Protein AF-A0A5K1FSL6-F1 (afdb_monomer)

Organism: NCBI:txid210225

Solvent-accessible surface area (backbone atoms only — not comparable to full-atom values): 4258 Å² total; per-residue (Å²): 123,59,70,66,59,47,48,55,53,50,52,52,50,48,50,47,36,75,75,71,43,92,76,86,86,86,76,87,81,71,52,73,75,57,53,73,65,44,68,61,42,77,43,71,54,98,91,38,80,77,44,75,47,49,44,81,52,49,61,62,56,56,63,74,75,110

Structure (mmCIF, N/CA/C/O backbone):
data_AF-A0A5K1FSL6-F1
#
_entry.id   AF-A0A5K1FSL6-F1
#
loop_
_atom_site.group_PDB
_atom_site.id
_atom_site.type_symbol
_atom_site.label_atom_id
_atom_site.label_alt_id
_atom_site.label_comp_id
_atom_site.label_asym_id
_atom_site.label_entity_id
_atom_site.label_seq_id
_atom_site.pdbx_PDB_ins_code
_atom_site.Cartn_x
_atom_site.Cartn_y
_atom_site.Cartn_z
_atom_site.occupancy
_atom_site.B_iso_or_equiv
_atom_site.auth_seq_id
_atom_site.auth_comp_id
_atom_site.auth_asym_id
_atom_site.auth_atom_id
_atom_site.pdbx_PDB_model_num
ATOM 1 N N . LEU A 1 1 ? 0.705 19.181 -0.886 1.00 62.41 1 LEU A N 1
ATOM 2 C CA . LEU A 1 1 ? 0.440 19.203 0.566 1.00 62.41 1 LEU A CA 1
ATOM 3 C C . LEU A 1 1 ? 1.781 19.274 1.269 1.00 62.41 1 LEU A C 1
ATOM 5 O O . LEU A 1 1 ? 2.710 18.621 0.805 1.00 62.41 1 LEU A O 1
ATOM 9 N N . ASP A 1 2 ? 1.900 20.048 2.345 1.00 82.50 2 ASP A N 1
ATOM 10 C CA . ASP A 1 2 ? 2.996 19.784 3.272 1.00 82.50 2 ASP A CA 1
ATOM 11 C C . ASP A 1 2 ? 2.779 18.405 3.916 1.00 82.50 2 ASP A C 1
ATOM 13 O O . ASP A 1 2 ? 1.695 17.816 3.856 1.00 82.50 2 ASP A O 1
ATOM 17 N N . ALA A 1 3 ? 3.828 17.845 4.494 1.00 78.50 3 ALA A N 1
ATOM 18 C CA . ALA A 1 3 ? 3.751 16.476 4.963 1.00 78.50 3 ALA A CA 1
ATOM 19 C C . ALA A 1 3 ? 2.857 16.265 6.183 1.00 78.50 3 ALA A C 1
ATOM 21 O O . ALA A 1 3 ? 2.394 15.150 6.390 1.00 78.50 3 ALA A O 1
ATOM 22 N N . PHE A 1 4 ? 2.609 17.308 6.974 1.00 85.19 4 PHE A N 1
ATOM 23 C CA . PHE A 1 4 ? 1.680 17.212 8.090 1.00 85.19 4 PHE A CA 1
ATOM 24 C C . PHE A 1 4 ? 0.24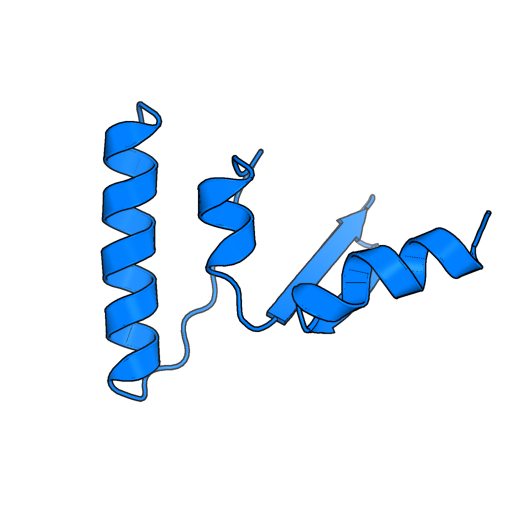4 17.104 7.573 1.00 85.19 4 PHE A C 1
ATOM 26 O O . PHE A 1 4 ? -0.512 16.240 8.006 1.00 85.19 4 PHE A O 1
ATOM 33 N N . GLN A 1 5 ? -0.117 17.922 6.583 1.00 89.19 5 GLN A N 1
ATOM 34 C CA . GLN A 1 5 ? -1.420 17.818 5.932 1.00 89.19 5 GLN A CA 1
ATOM 35 C C . GLN A 1 5 ? -1.585 16.468 5.226 1.00 89.19 5 GLN A C 1
ATOM 37 O O . GLN A 1 5 ? -2.660 15.878 5.291 1.00 89.19 5 GLN A O 1
ATOM 42 N N . ALA A 1 6 ? -0.532 15.960 4.577 1.00 87.88 6 ALA A N 1
ATOM 43 C CA . ALA A 1 6 ? -0.572 14.643 3.943 1.00 87.88 6 ALA A CA 1
ATOM 44 C C . ALA A 1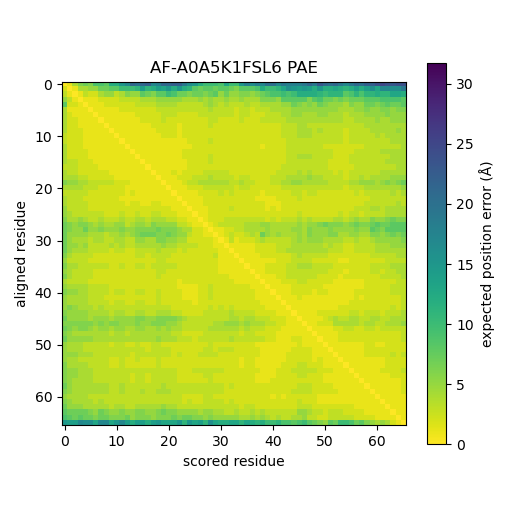 6 ? -0.820 13.523 4.968 1.00 87.88 6 ALA A C 1
ATOM 46 O O . ALA A 1 6 ? -1.657 12.660 4.726 1.00 87.88 6 ALA A O 1
ATOM 47 N N . GLU A 1 7 ? -0.164 13.578 6.130 1.00 90.31 7 GLU A N 1
ATOM 48 C CA . GLU A 1 7 ? -0.384 12.625 7.223 1.00 90.31 7 GLU A CA 1
ATOM 49 C C . GLU A 1 7 ? -1.84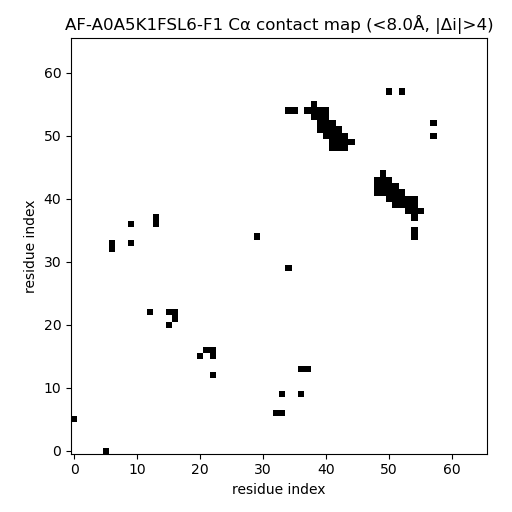8 12.633 7.689 1.00 90.31 7 GLU A C 1
ATOM 51 O O . GLU A 1 7 ? -2.470 11.579 7.777 1.00 90.31 7 GLU A O 1
ATOM 56 N N . ARG A 1 8 ? -2.447 13.817 7.879 1.00 92.69 8 ARG A N 1
ATOM 57 C CA . ARG A 1 8 ? -3.858 13.943 8.289 1.00 92.69 8 ARG A CA 1
ATOM 58 C C . ARG A 1 8 ? -4.840 13.377 7.266 1.00 92.69 8 ARG A C 1
ATOM 60 O O . ARG A 1 8 ? -5.860 12.790 7.634 1.00 92.69 8 ARG A O 1
ATOM 67 N N . VAL A 1 9 ? -4.552 13.559 5.977 1.00 93.69 9 VAL A N 1
ATOM 68 C CA . VAL A 1 9 ? -5.348 12.938 4.909 1.00 93.69 9 VAL A CA 1
ATOM 69 C C . VAL A 1 9 ? -5.256 11.417 5.020 1.00 93.69 9 VAL A C 1
ATOM 71 O O . VAL A 1 9 ? -6.285 10.748 4.992 1.00 93.69 9 VAL A O 1
ATOM 74 N N . MET A 1 10 ? -4.055 10.875 5.227 1.00 94.31 10 MET A N 1
ATOM 75 C CA . MET A 1 10 ? -3.856 9.432 5.375 1.00 94.31 10 MET A CA 1
ATOM 76 C C . MET A 1 10 ? -4.537 8.854 6.614 1.00 94.31 10 MET A C 1
ATOM 78 O O . MET A 1 10 ? -5.113 7.776 6.528 1.00 94.31 10 MET A O 1
ATOM 82 N N . GLU A 1 11 ? -4.543 9.570 7.737 1.00 94.81 11 GLU A N 1
ATOM 83 C CA . GLU A 1 11 ? -5.307 9.182 8.932 1.00 94.81 11 GLU A CA 1
ATOM 84 C C . GLU A 1 11 ? -6.809 9.092 8.650 1.00 94.81 11 GLU A C 1
ATOM 86 O O . GLU A 1 11 ? -7.467 8.148 9.078 1.00 94.81 11 GLU A O 1
ATOM 91 N N . THR A 1 12 ? -7.347 10.037 7.878 1.00 96.25 12 THR A N 1
ATOM 92 C CA . THR A 1 12 ? -8.770 10.039 7.510 1.00 96.25 12 THR A CA 1
ATOM 93 C C . THR A 1 12 ? -9.108 8.856 6.600 1.00 96.25 12 THR A C 1
ATOM 95 O O . THR A 1 12 ? -10.123 8.193 6.794 1.00 96.25 12 THR A O 1
ATOM 98 N N . LEU A 1 13 ? -8.244 8.565 5.622 1.00 96.69 13 LEU A N 1
ATOM 99 C CA . LEU A 1 13 ? -8.405 7.417 4.727 1.00 96.69 13 LEU A CA 1
ATOM 100 C C . LEU A 1 13 ? -8.300 6.084 5.480 1.00 96.69 13 LEU A C 1
ATOM 102 O O . LEU A 1 13 ? -9.081 5.175 5.219 1.00 96.69 13 LEU A O 1
ATOM 106 N N . GLN A 1 14 ? -7.377 5.988 6.437 1.00 95.81 14 GLN A N 1
ATOM 107 C CA . GLN A 1 14 ? -7.225 4.815 7.294 1.0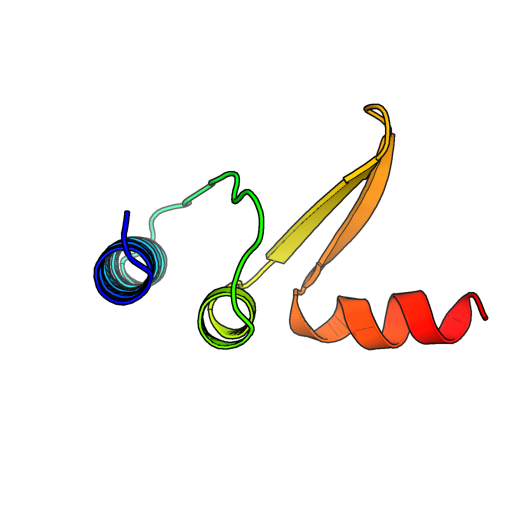0 95.81 14 GLN A CA 1
ATOM 108 C C . GLN A 1 14 ? -8.462 4.591 8.172 1.00 95.81 14 GLN A C 1
ATOM 110 O O . GLN A 1 14 ? -8.934 3.462 8.268 1.00 95.81 14 GLN A O 1
ATOM 115 N N . GLN A 1 15 ? -9.023 5.649 8.766 1.00 97.31 15 GLN A N 1
ATOM 116 C CA . GLN A 1 15 ? -10.262 5.535 9.538 1.00 97.31 15 GLN A CA 1
ATOM 117 C C . GLN A 1 15 ? -11.417 5.041 8.663 1.00 97.31 15 GLN A C 1
ATOM 119 O O . GLN A 1 15 ? -12.135 4.127 9.050 1.00 97.31 15 GLN A O 1
ATOM 124 N N . LEU A 1 16 ? -11.551 5.583 7.449 1.00 97.88 16 LEU A N 1
ATOM 125 C CA . LEU A 1 16 ? -12.579 5.145 6.507 1.00 97.88 16 LEU A CA 1
ATOM 126 C C . LEU A 1 16 ? -12.438 3.649 6.174 1.00 97.88 16 LEU A C 1
ATOM 128 O O . LEU A 1 16 ? -13.437 2.938 6.085 1.00 97.88 16 LEU A O 1
ATOM 132 N N . ALA A 1 17 ? -11.203 3.161 6.035 1.00 97.38 17 ALA A N 1
ATOM 133 C CA . ALA A 1 17 ? -10.945 1.742 5.831 1.00 97.38 17 ALA A CA 1
ATOM 134 C C . ALA A 1 17 ? -11.351 0.886 7.043 1.00 97.38 17 ALA A C 1
ATOM 136 O O . ALA A 1 17 ? -12.018 -0.137 6.885 1.00 97.38 17 ALA A O 1
ATOM 137 N N . GLN A 1 18 ? -11.022 1.338 8.257 1.00 96.25 18 GLN A N 1
ATOM 138 C CA . GLN A 1 18 ? -11.406 0.677 9.512 1.00 96.25 18 GLN A CA 1
ATOM 139 C C . GLN A 1 18 ? -12.923 0.648 9.736 1.00 96.25 18 GLN A C 1
ATOM 141 O O . GLN A 1 18 ? -13.434 -0.303 10.327 1.00 96.25 18 GLN A O 1
ATOM 146 N N . ASP A 1 19 ? -13.648 1.633 9.206 1.00 98.19 19 ASP A N 1
ATOM 147 C CA . ASP A 1 19 ? -15.112 1.687 9.232 1.00 98.19 19 ASP A CA 1
ATOM 148 C C . ASP A 1 19 ? -15.765 0.701 8.233 1.00 98.19 19 ASP A C 1
ATOM 150 O O . ASP A 1 19 ? -16.991 0.606 8.149 1.00 98.19 19 ASP A O 1
ATOM 154 N N . GLY A 1 20 ? -14.961 -0.072 7.491 1.00 97.38 20 GLY A N 1
ATOM 155 C CA . GLY A 1 20 ? -15.412 -1.146 6.604 1.00 97.38 20 GLY A CA 1
ATOM 156 C C . GLY A 1 20 ? -15.468 -0.772 5.124 1.00 97.38 20 GLY A C 1
ATOM 157 O O . GLY A 1 20 ? -16.028 -1.524 4.324 1.00 97.38 20 GLY A O 1
ATOM 158 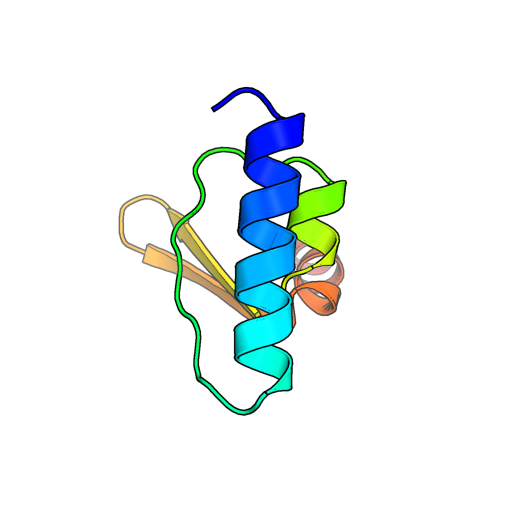N N . HIS A 1 21 ? -14.902 0.370 4.730 1.00 98.12 21 HIS A N 1
ATOM 159 C CA . HIS A 1 21 ? -14.824 0.767 3.326 1.00 98.12 21 HIS A CA 1
ATOM 160 C C . HIS A 1 21 ? -13.525 0.292 2.668 1.00 98.12 21 HIS A C 1
ATOM 162 O O . HIS A 1 21 ? -12.448 0.355 3.246 1.00 98.12 21 HIS A O 1
ATOM 168 N N . THR A 1 22 ? -13.583 -0.108 1.398 1.00 97.06 22 THR A N 1
ATOM 169 C CA . THR A 1 22 ? -12.358 -0.328 0.618 1.00 97.06 22 THR A CA 1
ATOM 170 C C . THR A 1 22 ? -11.825 1.008 0.109 1.00 97.06 22 THR A C 1
ATOM 172 O O . THR A 1 22 ? -12.497 1.693 -0.664 1.00 97.06 22 THR A O 1
ATOM 175 N N . VAL A 1 23 ? -10.607 1.367 0.512 1.00 97.44 23 VAL A N 1
ATOM 176 C CA . VAL A 1 23 ? -9.930 2.595 0.081 1.00 97.44 23 VAL A CA 1
ATOM 177 C C . VAL A 1 23 ? -8.735 2.238 -0.792 1.00 97.44 23 VAL A C 1
ATOM 179 O O . VAL A 1 23 ? -7.834 1.526 -0.365 1.00 97.44 23 VAL A O 1
ATOM 182 N N . ILE A 1 24 ? -8.712 2.765 -2.016 1.00 96.81 24 ILE A N 1
ATOM 183 C CA . ILE A 1 24 ? -7.590 2.618 -2.948 1.00 96.81 24 ILE A CA 1
ATOM 184 C C . ILE A 1 24 ? -7.067 4.014 -3.265 1.00 96.81 24 ILE A C 1
ATOM 186 O O . ILE A 1 24 ? -7.826 4.887 -3.688 1.00 96.81 24 ILE A O 1
ATOM 190 N N . CYS A 1 25 ? -5.769 4.235 -3.069 1.00 94.69 25 CYS A N 1
ATOM 191 C CA . CYS A 1 25 ? -5.127 5.504 -3.389 1.00 94.69 25 CYS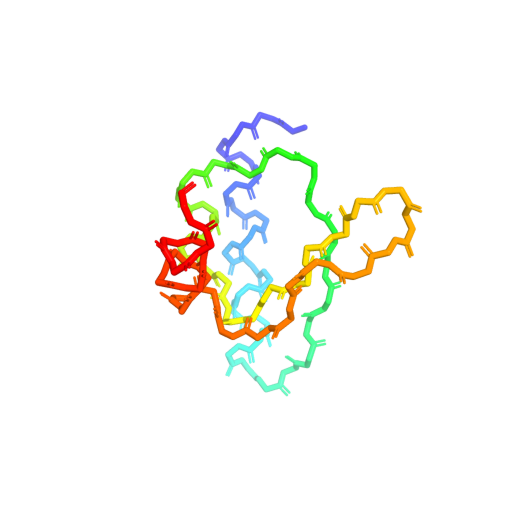 A CA 1
ATOM 192 C C . CYS A 1 25 ? -3.736 5.290 -3.995 1.00 94.69 25 CYS A C 1
ATOM 194 O O . CYS A 1 25 ? -3.075 4.286 -3.742 1.00 94.69 25 CYS A O 1
ATOM 196 N N . SER A 1 26 ? -3.292 6.252 -4.803 1.00 93.69 26 SER A N 1
ATOM 197 C CA . SER A 1 26 ? -1.929 6.310 -5.332 1.00 93.69 26 SER A CA 1
ATOM 198 C C . SER A 1 26 ? -1.147 7.397 -4.606 1.00 93.69 26 SER A C 1
ATOM 200 O O . SER A 1 26 ? -1.603 8.543 -4.558 1.00 93.69 26 SER A O 1
ATOM 202 N N . ILE A 1 27 ? 0.042 7.073 -4.097 1.00 90.44 27 ILE A N 1
ATOM 203 C CA . ILE A 1 27 ? 0.900 8.041 -3.407 1.00 90.44 27 ILE A CA 1
ATOM 204 C C . ILE A 1 27 ? 2.220 8.196 -4.144 1.00 90.44 27 ILE A C 1
ATOM 206 O O . ILE A 1 27 ? 2.964 7.238 -4.338 1.00 90.44 27 ILE A O 1
ATOM 210 N N . HIS A 1 28 ? 2.536 9.435 -4.504 1.00 86.69 28 HIS A N 1
ATOM 211 C CA . HIS A 1 28 ? 3.848 9.794 -5.013 1.00 86.69 28 HIS A CA 1
ATOM 212 C C . HIS A 1 28 ? 4.751 10.184 -3.834 1.00 86.69 28 HIS A C 1
ATOM 214 O O . HIS A 1 28 ? 4.527 11.220 -3.212 1.00 86.69 28 HIS A O 1
ATOM 220 N N . GLN A 1 29 ? 5.763 9.356 -3.542 1.00 83.69 29 GLN A N 1
ATOM 221 C CA . GLN A 1 29 ? 6.776 9.563 -2.489 1.00 83.69 29 GLN A CA 1
ATOM 222 C C . GLN A 1 29 ? 6.217 9.598 -1.046 1.00 83.69 29 GLN A C 1
ATOM 224 O O . GLN A 1 29 ? 6.241 10.646 -0.392 1.00 83.69 29 GLN A O 1
ATOM 229 N N . PRO A 1 30 ? 5.735 8.461 -0.505 1.00 87.44 30 PRO A N 1
ATOM 230 C CA . PRO A 1 30 ? 5.305 8.394 0.886 1.00 87.44 30 PRO A CA 1
ATOM 231 C C . PRO A 1 30 ? 6.491 8.578 1.841 1.00 87.44 30 PRO A C 1
ATOM 233 O O . PRO A 1 30 ? 7.592 8.074 1.616 1.00 87.44 30 PRO A O 1
ATOM 236 N N . ARG A 1 31 ? 6.248 9.259 2.963 1.00 90.12 31 ARG A N 1
ATOM 237 C CA . ARG A 1 31 ? 7.146 9.179 4.121 1.00 90.12 31 ARG A CA 1
ATOM 238 C C . ARG A 1 31 ? 6.999 7.816 4.794 1.00 90.12 31 ARG A C 1
ATOM 240 O O . ARG A 1 31 ? 5.964 7.171 4.653 1.00 90.12 31 ARG A O 1
ATOM 247 N N . GLY A 1 32 ? 7.988 7.422 5.597 1.00 90.69 32 GLY A N 1
ATOM 248 C CA . GLY A 1 32 ? 7.918 6.178 6.373 1.00 90.69 32 GLY A CA 1
ATOM 249 C C . GLY A 1 32 ? 6.682 6.089 7.284 1.00 90.69 32 GLY A C 1
ATOM 250 O O . GLY A 1 32 ? 6.101 5.017 7.404 1.00 90.69 32 GLY A O 1
ATOM 251 N N . SER A 1 33 ? 6.230 7.216 7.853 1.00 90.62 33 SER A N 1
ATOM 252 C CA . SER A 1 33 ? 4.998 7.288 8.661 1.00 90.62 33 SER A CA 1
ATOM 253 C C . SER A 1 33 ? 3.749 6.911 7.864 1.00 90.62 33 SER A C 1
ATOM 255 O O . SER A 1 33 ? 2.947 6.104 8.320 1.00 90.62 33 SER A O 1
ATOM 257 N N . VAL A 1 34 ? 3.630 7.435 6.643 1.00 92.19 34 VAL A N 1
ATOM 258 C CA . VAL A 1 34 ? 2.534 7.121 5.720 1.00 92.19 34 VAL A CA 1
ATOM 259 C C . VAL A 1 34 ? 2.621 5.675 5.244 1.00 92.19 34 VAL A C 1
ATOM 261 O O . VAL A 1 34 ? 1.606 4.989 5.205 1.00 92.19 34 VAL A O 1
ATOM 264 N N . TYR A 1 35 ? 3.827 5.194 4.924 1.00 92.75 35 TYR A N 1
ATOM 265 C CA . TYR A 1 35 ? 4.034 3.806 4.507 1.00 92.75 35 TYR A CA 1
ATOM 266 C C . TYR A 1 35 ? 3.512 2.815 5.559 1.00 92.75 35 TYR A C 1
ATOM 268 O O . TYR A 1 35 ? 2.839 1.848 5.220 1.00 92.75 35 TYR A O 1
ATOM 276 N N . ALA A 1 36 ? 3.760 3.092 6.842 1.00 91.69 36 ALA A N 1
ATOM 277 C CA . ALA A 1 36 ? 3.337 2.241 7.954 1.00 91.69 36 ALA A CA 1
ATOM 278 C C . ALA A 1 36 ? 1.808 2.153 8.153 1.00 91.69 36 ALA A C 1
ATOM 280 O O . ALA A 1 36 ? 1.356 1.361 8.976 1.00 91.69 36 ALA A O 1
ATOM 281 N N . LYS A 1 37 ? 1.012 2.964 7.441 1.00 92.4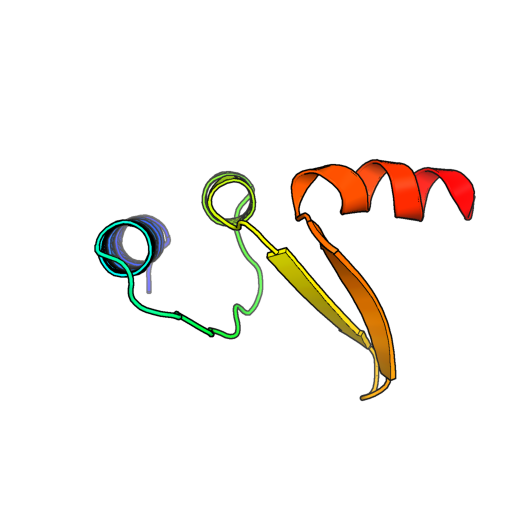4 37 LYS A N 1
ATOM 282 C CA . LYS A 1 37 ? -0.457 2.966 7.529 1.00 92.44 37 LYS A CA 1
ATOM 283 C C . LYS A 1 37 ? -1.145 2.103 6.471 1.00 92.44 37 LYS A C 1
ATOM 285 O O . LYS A 1 37 ? -2.360 1.950 6.551 1.00 92.44 37 LYS A O 1
ATOM 290 N N . PHE A 1 38 ? -0.412 1.589 5.486 1.00 94.56 38 PHE A N 1
ATOM 291 C CA . PHE A 1 38 ? -0.983 0.736 4.448 1.00 94.56 38 PHE A CA 1
ATOM 292 C C . PHE A 1 38 ? -1.151 -0.701 4.930 1.00 94.56 38 PHE A C 1
ATOM 294 O O . PHE A 1 38 ? -0.228 -1.272 5.510 1.00 94.56 38 PHE A O 1
ATOM 301 N N . ASP A 1 39 ? -2.300 -1.292 4.613 1.00 95.88 39 ASP A N 1
ATOM 302 C CA . ASP A 1 39 ? -2.527 -2.726 4.780 1.00 95.88 39 ASP A CA 1
ATOM 303 C C . ASP A 1 39 ? -1.817 -3.500 3.657 1.00 95.88 39 ASP A C 1
ATOM 305 O O . ASP A 1 39 ? -0.919 -4.302 3.917 1.00 95.88 39 ASP A O 1
ATOM 309 N N . ASP A 1 40 ? -2.134 -3.151 2.407 1.00 97.12 40 ASP A N 1
ATOM 310 C CA . ASP A 1 40 ? -1.572 -3.723 1.182 1.00 97.12 40 ASP A CA 1
ATOM 311 C C . ASP A 1 40 ? -0.926 -2.649 0.296 1.00 97.12 40 ASP A C 1
ATOM 313 O O . ASP A 1 40 ? -1.323 -1.480 0.299 1.00 97.12 40 ASP A O 1
ATOM 317 N N . ILE A 1 41 ? 0.063 -3.051 -0.506 1.00 96.50 41 ILE A N 1
ATOM 318 C CA . ILE A 1 41 ? 0.744 -2.193 -1.482 1.00 96.50 41 ILE A CA 1
ATOM 319 C C . ILE A 1 41 ? 0.786 -2.883 -2.838 1.00 96.50 41 ILE A C 1
ATOM 321 O O . ILE A 1 41 ? 1.125 -4.059 -2.942 1.00 96.50 41 ILE A O 1
ATOM 325 N N . VAL A 1 42 ? 0.528 -2.100 -3.885 1.00 97.00 42 VAL A N 1
ATOM 326 C CA . VAL A 1 42 ? 0.848 -2.448 -5.271 1.00 97.00 42 VAL A CA 1
ATOM 327 C C . VAL A 1 42 ? 1.986 -1.544 -5.734 1.00 97.00 42 VAL A C 1
ATOM 329 O O . VAL A 1 42 ? 1.809 -0.332 -5.870 1.00 97.00 42 VAL A O 1
ATOM 332 N N . LEU A 1 43 ? 3.162 -2.124 -5.968 1.00 95.38 43 LEU A N 1
ATOM 333 C CA . LEU A 1 43 ? 4.310 -1.413 -6.518 1.00 95.38 43 LEU A CA 1
ATOM 334 C C . LEU A 1 43 ? 4.379 -1.639 -8.026 1.00 95.38 43 LEU A C 1
ATOM 336 O O . LEU A 1 43 ? 4.535 -2.771 -8.487 1.00 95.38 43 LEU A O 1
ATOM 340 N N . LEU A 1 44 ? 4.308 -0.548 -8.784 1.00 95.38 44 LEU A N 1
ATOM 341 C CA . LEU A 1 44 ? 4.435 -0.556 -10.236 1.00 95.38 44 LEU A CA 1
ATOM 342 C C . LEU A 1 44 ? 5.754 0.094 -10.666 1.00 95.38 44 LEU A C 1
ATOM 344 O O . LEU A 1 44 ? 6.156 1.112 -10.105 1.00 95.38 44 LEU A O 1
ATOM 348 N N . SER A 1 45 ? 6.374 -0.443 -11.714 1.00 94.38 45 SER A N 1
ATOM 349 C CA . SER A 1 45 ? 7.450 0.211 -12.464 1.00 94.38 45 SER A CA 1
ATOM 350 C C . SER A 1 45 ? 7.189 0.044 -13.948 1.00 94.38 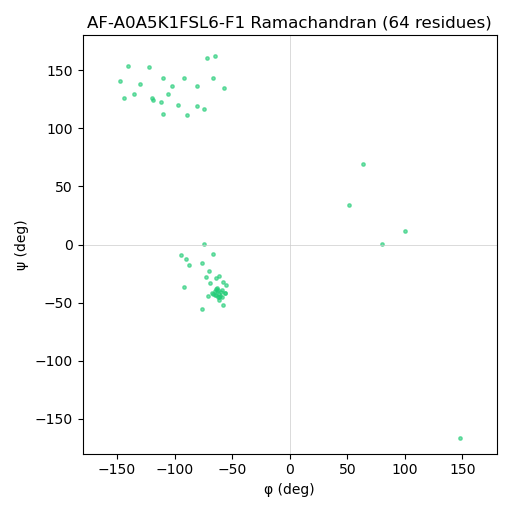45 SER A C 1
ATOM 352 O O . SER A 1 45 ? 6.925 -1.066 -14.400 1.00 94.38 45 SER A O 1
ATOM 354 N N . GLU A 1 46 ? 7.231 1.141 -14.704 1.00 95.94 46 GLU A N 1
ATOM 355 C CA . GLU A 1 46 ? 7.020 1.132 -16.162 1.00 95.94 46 GLU A CA 1
ATOM 356 C C . GLU A 1 46 ? 5.723 0.411 -16.598 1.00 95.94 46 GLU A C 1
ATOM 358 O O . GLU A 1 46 ? 5.657 -0.232 -17.640 1.00 95.94 46 GLU A O 1
ATOM 363 N N . GLY A 1 47 ? 4.668 0.508 -15.780 1.00 94.94 47 GLY A N 1
ATOM 364 C CA . GLY A 1 47 ? 3.379 -0.149 -16.032 1.00 94.94 47 GLY A CA 1
ATOM 365 C C . GLY A 1 47 ? 3.324 -1.635 -15.657 1.00 94.94 47 GLY A C 1
ATOM 366 O O . GLY A 1 47 ? 2.274 -2.254 -15.808 1.00 94.94 47 GLY A O 1
ATOM 367 N N . VAL A 1 48 ? 4.411 -2.201 -15.131 1.00 96.75 48 VAL A N 1
ATOM 368 C CA . VAL A 1 48 ? 4.497 -3.597 -14.686 1.00 96.75 48 VAL A CA 1
ATOM 369 C C . VAL A 1 48 ? 4.397 -3.677 -13.165 1.00 96.75 48 VAL A C 1
ATOM 371 O O . VAL A 1 48 ? 5.022 -2.896 -12.448 1.00 96.75 48 VAL A O 1
ATOM 374 N N . CYS A 1 49 ? 3.623 -4.641 -12.666 1.00 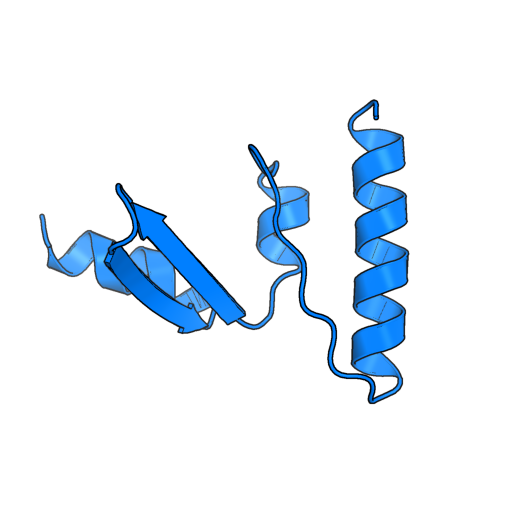96.44 49 CYS A N 1
ATOM 375 C CA . CYS A 1 49 ? 3.537 -4.933 -11.239 1.00 96.44 49 CYS A CA 1
ATOM 376 C C . CYS A 1 49 ? 4.793 -5.664 -10.760 1.00 96.44 49 CYS A C 1
ATOM 378 O O . CYS A 1 49 ? 5.061 -6.785 -11.185 1.00 96.44 49 CYS A O 1
ATOM 380 N N . ILE A 1 50 ? 5.538 -5.027 -9.857 1.00 96.06 50 ILE A N 1
ATOM 381 C CA . ILE A 1 50 ? 6.734 -5.591 -9.221 1.00 96.06 50 ILE A CA 1
ATOM 382 C C . ILE A 1 50 ? 6.379 -6.307 -7.917 1.00 96.06 50 ILE A C 1
ATOM 384 O O . ILE A 1 50 ? 6.981 -7.328 -7.588 1.00 96.06 50 ILE A O 1
ATOM 388 N N . TYR A 1 51 ? 5.419 -5.766 -7.167 1.00 97.19 51 TYR A N 1
ATOM 389 C CA . TYR A 1 51 ? 4.967 -6.325 -5.899 1.00 97.19 51 TYR A CA 1
ATOM 390 C C . TYR A 1 51 ? 3.483 -6.039 -5.699 1.00 97.19 51 TYR A C 1
ATOM 392 O O . TYR A 1 51 ? 3.016 -4.944 -6.007 1.00 97.19 51 TYR A O 1
ATOM 400 N N . THR A 1 52 ? 2.763 -7.017 -5.162 1.00 97.69 52 THR A N 1
ATOM 401 C CA . THR A 1 52 ? 1.386 -6.864 -4.700 1.00 97.69 52 THR A CA 1
ATOM 402 C C . THR A 1 52 ? 1.195 -7.722 -3.459 1.00 97.69 52 THR A C 1
ATOM 404 O O . THR A 1 52 ? 1.483 -8.917 -3.494 1.00 97.69 52 THR A O 1
ATOM 407 N N . GLY A 1 53 ? 0.715 -7.125 -2.373 1.00 97.50 53 GLY A N 1
ATOM 408 C CA . GLY A 1 53 ? 0.462 -7.838 -1.121 1.00 97.50 53 GLY A CA 1
ATOM 409 C C . GLY A 1 53 ? 0.669 -6.966 0.115 1.00 97.50 53 GLY A C 1
ATOM 410 O O . GLY A 1 53 ? 0.820 -5.745 -0.024 1.00 97.50 53 GLY A O 1
ATOM 411 N N . PRO A 1 54 ? 0.733 -7.578 1.311 1.00 98.06 54 PRO A N 1
ATOM 412 C CA . PRO A 1 54 ? 0.808 -6.851 2.571 1.00 98.06 54 PRO A CA 1
ATOM 413 C C . PRO A 1 54 ? 2.006 -5.905 2.628 1.00 98.06 54 PRO A C 1
ATOM 415 O O . PRO A 1 54 ? 3.136 -6.286 2.311 1.00 98.06 54 PRO A O 1
ATOM 418 N N . ALA A 1 55 ? 1.803 -4.669 3.082 1.00 96.00 55 ALA A N 1
ATOM 419 C CA . ALA A 1 55 ? 2.868 -3.665 3.169 1.00 96.00 55 ALA A CA 1
ATOM 420 C C . ALA A 1 55 ? 4.053 -4.131 4.039 1.00 96.00 55 ALA A C 1
ATOM 422 O O . ALA A 1 55 ? 5.210 -3.782 3.786 1.00 96.00 55 ALA A O 1
ATOM 423 N N . GLN A 1 56 ? 3.757 -4.936 5.063 1.00 96.38 56 GLN A N 1
ATOM 424 C CA . GLN A 1 56 ? 4.723 -5.460 6.032 1.00 96.38 56 GLN A CA 1
ATOM 425 C C . GLN A 1 56 ? 5.633 -6.548 5.438 1.00 96.38 56 GLN A C 1
ATOM 427 O O . GLN A 1 56 ? 6.775 -6.689 5.868 1.00 96.38 56 GLN A O 1
ATOM 432 N N . GLU A 1 57 ? 5.163 -7.281 4.427 1.00 97.38 57 GLU A N 1
ATOM 433 C CA . GLU A 1 57 ? 5.919 -8.365 3.785 1.00 97.38 57 GLU A CA 1
ATOM 434 C C . GLU A 1 57 ? 6.820 -7.869 2.648 1.00 97.38 57 GLU A C 1
ATOM 436 O O . GLU A 1 57 ? 7.778 -8.547 2.271 1.00 97.38 57 GLU A O 1
ATOM 441 N N . ALA A 1 58 ? 6.568 -6.658 2.137 1.00 95.94 58 ALA A N 1
ATOM 442 C CA . ALA A 1 58 ? 7.287 -6.102 0.995 1.00 95.94 58 ALA A CA 1
ATOM 443 C C . ALA A 1 58 ? 8.807 -6.067 1.219 1.00 95.94 58 ALA A C 1
ATOM 445 O O . ALA A 1 58 ? 9.574 -6.423 0.327 1.00 95.94 58 ALA A O 1
ATOM 446 N N . LEU A 1 59 ? 9.262 -5.688 2.420 1.00 94.19 59 LEU A N 1
ATOM 447 C CA . LEU A 1 59 ? 10.694 -5.654 2.727 1.00 94.19 59 LEU A CA 1
ATOM 448 C C . LEU A 1 59 ? 11.318 -7.050 2.618 1.00 94.19 59 LEU A C 1
ATOM 450 O O . LEU A 1 59 ? 12.349 -7.211 1.970 1.00 94.19 59 LEU A O 1
ATOM 454 N N . SER A 1 60 ? 10.679 -8.060 3.211 1.00 96.62 60 SER A N 1
ATOM 455 C CA . SER A 1 60 ? 11.143 -9.446 3.136 1.00 96.62 60 SER A CA 1
ATOM 456 C C . SER A 1 60 ? 11.147 -9.970 1.702 1.00 96.62 60 SER A C 1
ATOM 458 O O . SER A 1 60 ? 12.098 -10.649 1.322 1.00 96.62 60 SER A O 1
ATOM 460 N N . TYR A 1 61 ? 10.139 -9.619 0.899 1.00 96.62 61 TYR A N 1
ATOM 461 C CA . TYR A 1 61 ? 10.093 -9.945 -0.526 1.00 96.62 61 TYR A CA 1
ATOM 462 C C . TYR A 1 61 ? 11.308 -9.381 -1.276 1.00 96.62 61 TYR A C 1
ATOM 464 O O . TYR A 1 61 ? 12.022 -10.131 -1.937 1.00 96.62 61 TYR A O 1
ATOM 472 N N . PHE A 1 62 ? 11.603 -8.086 -1.128 1.00 96.25 62 PHE A N 1
ATOM 473 C CA . PHE A 1 62 ? 12.739 -7.473 -1.825 1.00 96.25 62 PHE A CA 1
ATOM 474 C C . PHE A 1 62 ? 14.097 -7.963 -1.308 1.00 96.25 62 PHE A C 1
ATOM 476 O O . PHE A 1 62 ? 15.010 -8.136 -2.107 1.00 96.25 62 PHE A O 1
ATOM 483 N N . MET A 1 63 ? 14.227 -8.272 -0.012 1.00 96.75 63 MET A N 1
ATOM 484 C CA . MET A 1 63 ? 15.451 -8.868 0.546 1.00 96.75 63 MET A CA 1
ATOM 485 C C . MET A 1 63 ? 15.784 -10.242 -0.055 1.00 96.75 63 MET A C 1
ATOM 487 O O . MET A 1 63 ? 16.948 -10.629 -0.080 1.00 96.75 63 MET A O 1
ATOM 491 N N . GLN A 1 64 ? 14.789 -10.997 -0.530 1.00 96.25 64 GLN A N 1
ATOM 492 C CA . GLN A 1 64 ? 15.018 -12.296 -1.175 1.00 96.25 64 GLN A CA 1
ATOM 493 C C . GLN A 1 64 ? 15.552 -12.172 -2.610 1.00 96.25 64 GLN A C 1
ATOM 495 O O . GLN A 1 64 ? 16.054 -13.156 -3.151 1.00 96.25 64 GLN A O 1
ATOM 500 N N . LEU A 1 65 ? 15.454 -10.990 -3.228 1.00 94.06 65 LEU A N 1
ATOM 501 C CA . LEU A 1 65 ? 15.868 -10.756 -4.614 1.00 94.06 65 LEU A CA 1
ATOM 502 C C . LEU A 1 65 ? 17.332 -10.305 -4.755 1.00 94.06 65 LEU A C 1
ATOM 504 O O . LEU A 1 65 ? 17.854 -10.352 -5.871 1.00 94.06 65 LEU A O 1
ATOM 508 N N . GLY A 1 66 ? 17.995 -9.933 -3.652 1.00 81.94 66 GLY A N 1
ATOM 509 C CA . GLY A 1 66 ? 19.402 -9.509 -3.620 1.00 81.94 66 GLY A CA 1
ATOM 510 C C . GLY A 1 66 ? 19.583 -8.087 -3.123 1.00 81.94 66 GLY A C 1
ATOM 511 O O . GLY A 1 66 ? 19.506 -7.164 -3.963 1.00 81.94 66 GLY A O 1
#

Sequence (66 aa):
LDAFQAERVMETLQQLAQDGHTVICSIHQPRGSVYAKFDDIVLLSEGVCIYTGPAQEALSYFMQLG

Foldseek 3Di:
DPVVVVLVVLVVQLVVVVVPDDDDDDDDDDDPSSLVSDQWDFDDDPNDTPDTGGSVCVVVVVVVVD

Secondary structure (DSSP, 8-state):
--HHHHHHHHHHHHHHHHTT-------SS--HHHHTT-SEEEEEETTEEEEEEETTTHHHHHHTT-

Mean predicted aligned error: 3.24 Å

Radius of gyration: 13.0 Å; Cα contacts (8 Å, |Δi|>4): 43; chains: 1; bounding box: 35×32×26 Å

InterPro domains:
  IPR027417 P-loop containing nucleoside triphosphate hydrolase [G3DSA:3.40.50.300] (1-64)
  IPR027417 P-loop containing nucleoside triphosphate hydrolase [SSF52540] (1-62)
  IPR043926 ABC transporter family G domain [PF19055] (28-66)
  IPR050352 ATP-binding cassette subfamily G transporters [PTHR48041] (1-63)

pLDDT: mean 93.43, std 5.79, range [62.41, 98.19]

Nearest PDB structures (foldseek):
  7oj8-assembly1_A  TM=9.626E-01  e=7.309E-04  Homo sapiens
  8p8a-assembly1_A  TM=9.713E-01  e=8.975E-04  Homo sapiens
  7oji-assembly1_B  TM=9.683E-01  e=1.264E-03  Homo sapiens
  7r8b-assembly1_B  TM=9.260E-01  e=1.450E-03  Homo sapiens
  7r87-assembly1_B  TM=9.326E-01  e=2.041E-03  Homo sapiens